Protein AF-A0A2D7IKG4-F1 (afdb_monomer)

Foldseek 3Di:
DPPDDDDDDDDFAFPPPSVQWWWKQDPNDTDIDHDADPVGTHGDDFDQDKDKDWDKDKDQDDPQAWDKDWDWDQDPVPDIDIDIDTFGWDAPMAIPVCRRITIGHIDMDMDGDHGD

Mean predicted aligned error: 5.14 Å

Sequence (116 aa):
MLLSLPLEAKLLKPSQDGEKKEILIINGKRRLYYPVQTEGIHYSVNGPTRLEFISRYPVLKKKNRSNPFSYRIIVDDQDTIIVNHKYKVQKSIKSVQHPKHKYTYSGNYFINLSSG

Secondary structure (DSSP, 8-state):
----------PPPPSS-TTS-EEEEETTEEEEE----TT-------SSEEEEEEE--EEES---SEEEEEEEEEETTTEEEEEEEEEEEETT-EESS-TTEEEEPPEEEEEEEPP-

Solvent-accessible surface area (backbone atoms only — not comparable to full-atom values): 7423 Å² total; per-residue (Å²): 134,88,79,80,74,80,92,78,88,76,89,80,69,46,72,54,73,64,81,62,59,43,43,33,35,50,94,90,39,85,43,85,45,67,72,80,49,96,93,50,78,49,71,84,77,73,32,67,43,77,48,77,47,80,41,65,54,80,35,86,63,90,64,84,48,64,49,71,52,69,53,73,47,67,48,93,90,66,55,72,44,82,49,79,44,68,33,42,58,35,81,80,36,35,32,73,88,46,68,77,38,33,29,28,45,74,44,75,48,75,50,74,45,61,74,85

pLDDT: mean 90.53, std 10.76, range [43.81, 98.12]

Nearest PDB structures (foldseek):
  5grs-assembly1_A  TM=2.721E-01  e=3.464E+00  Schizosaccharomyces pombe 972h-
  8egr-assembly1_J  TM=1.970E-01  e=1.915E+00  Staphylococcus phage Andhra
  5ec5-assembly1_B  TM=2.452E-01  e=3.656E+00  Eisenia fetida

Structure (mmCIF, N/CA/C/O backbone):
data_AF-A0A2D7IKG4-F1
#
_entry.id   AF-A0A2D7IKG4-F1
#
loop_
_atom_site.group_PDB
_atom_site.id
_atom_site.type_symbol
_atom_site.label_atom_id
_atom_site.label_alt_id
_atom_site.label_comp_id
_atom_site.label_asym_id
_atom_site.label_entity_id
_atom_site.label_seq_id
_atom_site.pdbx_PDB_ins_code
_atom_site.Cartn_x
_atom_site.Cartn_y
_atom_site.Cartn_z
_atom_site.occupancy
_atom_site.B_iso_or_equiv
_atom_site.auth_seq_id
_atom_site.auth_comp_id
_atom_site.auth_asym_id
_atom_site.auth_atom_id
_atom_site.pdbx_PDB_model_num
ATOM 1 N N . MET A 1 1 ? -40.412 -3.090 -1.159 1.00 43.81 1 MET A N 1
ATOM 2 C CA . MET A 1 1 ? -39.433 -3.323 -2.242 1.00 43.81 1 MET A CA 1
ATOM 3 C C . MET A 1 1 ? -38.067 -2.886 -1.723 1.00 43.81 1 MET A C 1
ATOM 5 O O . MET A 1 1 ? -37.829 -1.691 -1.628 1.00 43.81 1 MET A O 1
ATOM 9 N N . LEU A 1 2 ? -37.228 -3.818 -1.255 1.00 49.50 2 LEU A N 1
ATOM 10 C CA . LEU A 1 2 ? -35.855 -3.507 -0.836 1.00 49.50 2 LEU A CA 1
ATOM 11 C C . LEU A 1 2 ? -35.020 -3.300 -2.103 1.00 49.50 2 LEU A C 1
ATOM 13 O O . LEU A 1 2 ? -34.700 -4.259 -2.800 1.00 49.50 2 LEU A O 1
ATOM 17 N N . LEU A 1 3 ? -34.728 -2.044 -2.430 1.00 53.53 3 LEU A N 1
ATOM 18 C CA . LEU A 1 3 ? -33.769 -1.696 -3.472 1.00 53.53 3 LEU A CA 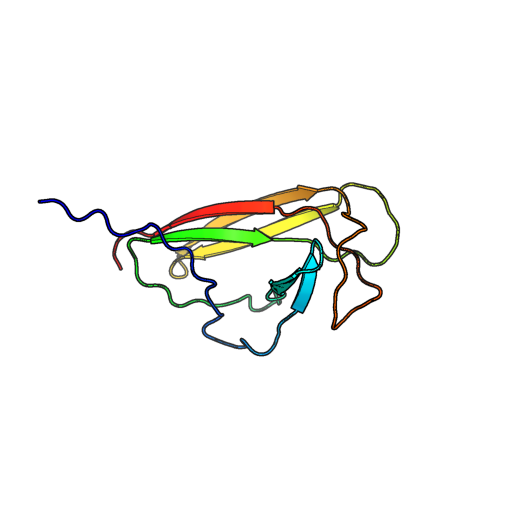1
ATOM 19 C C . LEU A 1 3 ? -32.375 -2.072 -2.960 1.00 53.53 3 LEU A C 1
ATOM 21 O O . LEU A 1 3 ? -31.828 -1.403 -2.087 1.00 53.53 3 LEU A O 1
ATOM 25 N N . SER A 1 4 ? -31.809 -3.165 -3.471 1.00 61.09 4 SER A N 1
ATOM 26 C CA . SER A 1 4 ? -30.396 -3.473 -3.263 1.00 61.09 4 SER A CA 1
ATOM 27 C C . SER A 1 4 ? -29.570 -2.443 -4.031 1.00 61.09 4 SER A C 1
ATOM 29 O O . SER A 1 4 ? -29.531 -2.477 -5.264 1.00 61.09 4 SER A O 1
ATOM 31 N N . LEU A 1 5 ? -28.936 -1.508 -3.323 1.00 64.00 5 LEU A N 1
ATOM 32 C CA . LEU A 1 5 ? -27.955 -0.620 -3.940 1.00 64.00 5 LEU A CA 1
ATOM 33 C C . LEU A 1 5 ? -26.779 -1.465 -4.462 1.00 64.00 5 LEU A C 1
ATOM 35 O O . LEU A 1 5 ? -26.361 -2.407 -3.780 1.00 64.00 5 LEU A O 1
ATOM 39 N N . PRO A 1 6 ? -26.249 -1.172 -5.662 1.00 65.12 6 PRO A N 1
ATOM 40 C CA . PRO A 1 6 ? -25.089 -1.882 -6.177 1.00 65.12 6 PRO A CA 1
ATOM 41 C C . PRO A 1 6 ? -23.896 -1.673 -5.239 1.00 65.12 6 PRO A C 1
ATOM 43 O O . PRO A 1 6 ? -23.632 -0.561 -4.783 1.00 65.12 6 PRO A O 1
ATOM 46 N N . LEU A 1 7 ? -23.171 -2.756 -4.952 1.00 69.69 7 LEU A N 1
ATOM 47 C CA . LEU A 1 7 ? -21.936 -2.692 -4.180 1.00 69.69 7 LEU A CA 1
ATOM 48 C C . LEU A 1 7 ? -20.858 -2.027 -5.043 1.00 69.69 7 LEU A C 1
ATOM 50 O O . LEU A 1 7 ? -20.309 -2.649 -5.952 1.00 69.69 7 LEU A O 1
ATOM 54 N N . GLU A 1 8 ? -20.578 -0.757 -4.773 1.00 79.00 8 GLU A N 1
ATOM 55 C CA . GLU A 1 8 ? -19.561 0.012 -5.484 1.00 79.00 8 GLU A CA 1
ATOM 56 C C . GLU A 1 8 ? -18.280 0.115 -4.650 1.00 79.00 8 GLU A C 1
ATOM 58 O O . GLU A 1 8 ? -18.309 0.370 -3.447 1.00 79.00 8 GLU A O 1
ATOM 63 N N . ALA A 1 9 ? -17.132 -0.076 -5.301 1.00 84.44 9 ALA A N 1
ATOM 64 C CA . ALA A 1 9 ? -15.825 0.152 -4.703 1.00 84.44 9 ALA A CA 1
ATOM 65 C C . ALA A 1 9 ? -15.231 1.446 -5.265 1.00 84.44 9 ALA A C 1
ATOM 67 O O . ALA A 1 9 ? -15.057 1.589 -6.477 1.00 84.44 9 ALA A O 1
ATOM 68 N N . LYS A 1 10 ? -14.864 2.371 -4.377 1.00 91.75 10 LYS A N 1
ATOM 69 C CA . LYS A 1 10 ? -14.250 3.650 -4.738 1.00 91.75 10 LYS A CA 1
ATOM 70 C C . LYS A 1 10 ? -12.835 3.735 -4.180 1.00 91.75 10 LYS A C 1
ATOM 72 O O . LYS A 1 10 ? -12.602 3.445 -3.012 1.00 91.75 10 LYS A O 1
ATOM 77 N N . LEU A 1 11 ? -11.889 4.182 -5.009 1.00 93.38 11 LEU A N 1
ATOM 78 C CA . LEU A 1 11 ? -10.550 4.526 -4.532 1.00 93.38 11 LEU A CA 1
ATOM 79 C C . LEU A 1 11 ? -10.646 5.732 -3.592 1.00 93.38 11 LEU A C 1
ATOM 81 O O . LEU A 1 11 ? -11.028 6.825 -4.019 1.00 93.38 11 LEU A O 1
ATOM 85 N N . LEU A 1 12 ? -10.246 5.536 -2.340 1.00 94.06 12 LEU A N 1
ATOM 86 C CA . LEU A 1 12 ? -10.060 6.625 -1.395 1.00 94.06 12 LEU A CA 1
ATOM 87 C C . LEU A 1 12 ? -8.731 7.324 -1.666 1.00 94.06 12 LEU A C 1
ATOM 89 O O . LEU A 1 12 ? -7.713 6.686 -1.943 1.00 94.06 12 LEU A O 1
ATOM 93 N N . LYS A 1 13 ? -8.760 8.652 -1.601 1.00 94.25 13 LYS A N 1
ATOM 94 C CA . LYS A 1 13 ? -7.560 9.481 -1.664 1.00 94.25 13 LYS A CA 1
ATOM 95 C C . LYS A 1 13 ? -7.193 9.906 -0.242 1.00 94.25 13 LYS A C 1
ATOM 97 O O . LYS A 1 13 ? -8.112 10.131 0.546 1.00 94.25 13 LYS A O 1
ATOM 102 N N . PRO A 1 14 ? -5.896 10.031 0.076 1.00 95.00 14 PRO A N 1
ATOM 103 C CA . PRO A 1 14 ? -5.458 10.599 1.339 1.00 95.00 14 PRO A CA 1
ATOM 104 C C . PRO A 1 14 ? -6.094 11.970 1.578 1.00 95.00 14 PRO A C 1
ATOM 106 O O . PRO A 1 14 ? -6.245 12.752 0.635 1.00 95.00 14 PRO A O 1
ATOM 109 N N . SER A 1 15 ? -6.452 12.257 2.828 1.00 92.94 15 SER A N 1
ATOM 110 C CA . SER A 1 15 ? -6.964 13.570 3.241 1.00 92.94 15 SER A CA 1
ATOM 111 C C . SER A 1 15 ? -5.867 14.637 3.264 1.00 92.94 15 SER A C 1
ATOM 113 O O . SER A 1 15 ? -6.163 15.825 3.177 1.00 92.94 1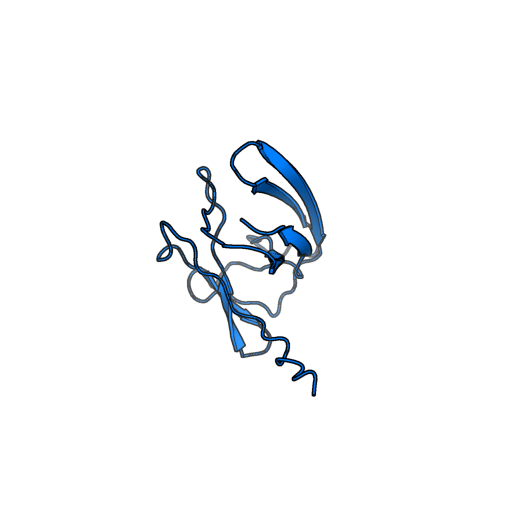5 SER A O 1
ATOM 115 N N . GLN A 1 16 ? -4.605 14.212 3.346 1.00 89.31 16 GLN A N 1
ATOM 116 C CA . GLN A 1 16 ? -3.414 15.057 3.363 1.00 89.31 16 GLN A CA 1
ATOM 117 C C . GLN A 1 16 ? -2.376 14.498 2.382 1.00 89.31 16 GLN A C 1
ATOM 119 O O . GLN A 1 16 ? -2.351 13.295 2.126 1.00 89.31 16 GLN A O 1
ATOM 124 N N . ASP A 1 17 ? -1.527 15.358 1.813 1.00 83.06 17 ASP A N 1
ATOM 125 C CA . ASP A 1 17 ? -0.395 14.960 0.959 1.00 83.06 17 ASP A CA 1
ATOM 126 C C . ASP A 1 17 ? -0.736 14.066 -0.256 1.00 83.06 17 ASP A C 1
ATOM 128 O O . ASP A 1 17 ? 0.119 13.365 -0.803 1.00 83.06 17 ASP A O 1
ATOM 132 N N . GLY A 1 18 ? -1.974 14.132 -0.759 1.00 80.81 18 GLY A N 1
ATOM 133 C CA . GLY A 1 18 ? -2.462 13.309 -1.876 1.00 80.81 18 GLY A CA 1
ATOM 134 C C . GLY A 1 18 ? -1.734 13.502 -3.220 1.00 80.81 18 GLY A C 1
ATOM 135 O O . GLY A 1 18 ? -1.961 12.733 -4.158 1.00 80.81 18 GLY A O 1
ATOM 136 N N . GLU A 1 19 ? -0.848 14.493 -3.338 1.00 83.62 19 GLU A N 1
ATOM 137 C CA . GLU A 1 19 ? 0.018 14.664 -4.510 1.00 83.62 19 GLU A CA 1
ATOM 138 C C . GLU A 1 19 ? 1.205 13.695 -4.533 1.00 83.62 19 GLU A C 1
ATOM 140 O O . GLU A 1 19 ? 1.687 13.342 -5.615 1.00 83.62 19 GLU A O 1
ATOM 145 N N . LYS A 1 20 ? 1.637 13.198 -3.364 1.00 89.88 20 LYS A N 1
ATOM 146 C CA . LYS A 1 20 ? 2.703 12.198 -3.232 1.00 89.88 20 LYS A CA 1
ATOM 147 C C . LYS A 1 20 ? 2.165 10.824 -3.635 1.00 89.88 20 LYS A C 1
ATOM 149 O O . LYS A 1 20 ? 1.818 9.981 -2.812 1.00 89.88 20 LYS A O 1
ATOM 154 N N . LYS A 1 21 ? 2.056 10.614 -4.944 1.00 94.00 21 LYS A N 1
ATOM 155 C CA . LYS A 1 21 ? 1.440 9.432 -5.552 1.00 94.00 21 LYS A CA 1
ATOM 156 C C . LYS A 1 21 ? 2.409 8.659 -6.431 1.00 94.00 21 LYS A C 1
ATOM 158 O O . LYS A 1 21 ? 3.276 9.221 -7.096 1.00 94.00 21 LYS A O 1
ATOM 163 N N . GLU A 1 22 ? 2.189 7.357 -6.492 1.00 95.88 22 GLU A N 1
ATOM 164 C CA . GLU A 1 22 ? 2.927 6.392 -7.294 1.00 95.88 22 GLU A CA 1
ATOM 165 C C . GLU A 1 22 ? 1.968 5.755 -8.304 1.00 95.88 22 GLU A C 1
ATOM 167 O O . GLU A 1 22 ? 0.911 5.243 -7.937 1.00 95.88 2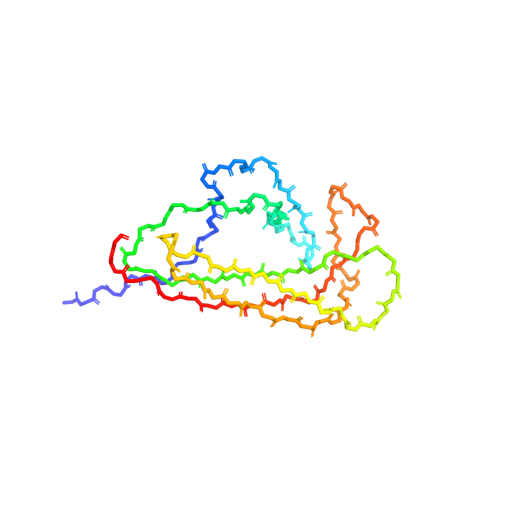2 GLU A O 1
ATOM 172 N N . ILE A 1 23 ? 2.297 5.803 -9.596 1.00 97.56 23 ILE A N 1
ATOM 173 C CA . ILE A 1 23 ? 1.435 5.247 -10.640 1.00 97.56 23 ILE A CA 1
ATOM 174 C C . ILE A 1 23 ? 2.068 3.965 -11.145 1.00 97.56 23 ILE A C 1
ATOM 176 O O . ILE A 1 23 ? 3.098 3.971 -11.822 1.00 97.56 23 ILE A O 1
ATOM 180 N N . LEU A 1 24 ? 1.398 2.854 -10.861 1.00 97.62 24 LEU A N 1
ATOM 181 C CA . LEU A 1 24 ? 1.811 1.540 -11.317 1.00 97.62 24 LEU A CA 1
ATOM 182 C C . LEU A 1 24 ? 1.049 1.148 -12.580 1.00 97.62 24 LEU A C 1
ATOM 184 O O . LEU A 1 24 ? -0.176 1.244 -12.649 1.00 97.62 24 LEU A O 1
ATOM 188 N N . ILE A 1 25 ? 1.775 0.652 -13.576 1.00 97.62 25 ILE A N 1
ATOM 189 C CA . ILE A 1 25 ? 1.216 -0.052 -14.725 1.00 97.62 25 ILE A CA 1
ATOM 190 C C . ILE A 1 25 ? 1.117 -1.531 -14.360 1.00 97.62 25 ILE A C 1
ATOM 192 O O . ILE A 1 25 ? 2.131 -2.214 -14.197 1.00 97.62 25 ILE A O 1
ATOM 196 N N . ILE A 1 26 ? -0.113 -2.020 -14.227 1.00 96.25 26 ILE A N 1
ATOM 197 C CA . ILE A 1 26 ? -0.436 -3.400 -13.857 1.00 96.25 26 ILE A CA 1
ATOM 198 C C . ILE A 1 26 ? -1.366 -3.956 -14.931 1.00 96.25 26 ILE A C 1
ATOM 200 O O . ILE A 1 26 ? -2.467 -3.441 -15.123 1.00 96.25 26 ILE A O 1
ATOM 204 N N . ASN A 1 27 ? -0.921 -4.992 -15.647 1.00 94.56 27 ASN A N 1
ATOM 205 C CA . ASN A 1 27 ? -1.657 -5.597 -16.767 1.00 94.56 27 ASN A CA 1
ATOM 206 C C . ASN A 1 27 ? -2.137 -4.547 -17.790 1.00 94.56 27 ASN A C 1
ATOM 208 O O . ASN A 1 27 ? -3.304 -4.519 -18.170 1.00 94.56 27 ASN A O 1
ATOM 212 N N . GLY A 1 28 ? -1.251 -3.615 -18.158 1.00 94.81 28 GLY A N 1
ATOM 213 C CA . GLY A 1 28 ? -1.546 -2.526 -19.098 1.00 94.81 28 GLY A CA 1
ATOM 214 C C . GLY A 1 28 ? -2.403 -1.382 -18.538 1.00 94.81 28 GLY A C 1
ATOM 215 O O . GLY A 1 28 ? -2.543 -0.360 -19.198 1.00 94.81 28 GLY A O 1
ATOM 216 N N . LYS A 1 29 ? -2.939 -1.499 -17.316 1.00 96.81 29 LYS A N 1
ATOM 217 C CA . LYS A 1 29 ? -3.793 -0.477 -16.691 1.00 96.81 29 LYS A CA 1
ATOM 218 C C . LYS A 1 29 ? -3.011 0.367 -15.689 1.00 96.81 29 LYS A C 1
ATOM 220 O O . LYS A 1 29 ? -2.199 -0.157 -14.927 1.00 96.81 29 LYS A O 1
ATOM 225 N N . ARG A 1 30 ? -3.300 1.669 -15.652 1.00 97.56 30 ARG A N 1
ATOM 226 C CA . ARG A 1 30 ? -2.771 2.604 -14.648 1.00 97.56 30 ARG A CA 1
ATOM 227 C C . ARG A 1 30 ? -3.512 2.404 -13.328 1.00 97.56 30 ARG A C 1
ATOM 229 O O . ARG A 1 30 ? -4.740 2.423 -13.298 1.00 97.56 30 ARG A O 1
ATOM 236 N N . ARG A 1 31 ? -2.772 2.208 -12.242 1.00 96.62 31 ARG A N 1
ATOM 237 C CA . ARG A 1 31 ? -3.288 2.068 -10.877 1.00 96.62 31 ARG A CA 1
ATOM 238 C C . ARG A 1 31 ? -2.552 3.048 -9.976 1.00 96.62 31 ARG A C 1
ATOM 240 O O . ARG A 1 31 ? -1.326 3.111 -10.017 1.00 96.62 31 ARG A O 1
ATOM 247 N N . LEU A 1 32 ? -3.312 3.813 -9.206 1.00 96.69 32 LEU A N 1
ATOM 248 C CA . LEU A 1 32 ? -2.781 4.817 -8.297 1.00 96.69 32 LEU A CA 1
ATOM 249 C C . LEU A 1 32 ? -2.485 4.181 -6.940 1.00 96.69 32 LEU A C 1
ATOM 251 O O . LEU A 1 32 ? -3.318 3.449 -6.414 1.00 96.69 32 LEU A O 1
ATOM 255 N N . TYR A 1 33 ? -1.304 4.459 -6.408 1.00 96.69 33 TYR A N 1
ATOM 256 C CA . TYR A 1 33 ? -0.852 4.065 -5.082 1.00 96.69 33 TYR A CA 1
ATOM 257 C C . TYR A 1 33 ? -0.305 5.293 -4.358 1.00 96.69 33 TYR A C 1
ATOM 259 O O . TYR A 1 33 ? 0.108 6.267 -4.988 1.00 96.69 33 TYR A O 1
ATOM 267 N N . TYR A 1 34 ? -0.261 5.212 -3.035 1.00 96.31 34 TYR A N 1
ATOM 268 C CA . TYR A 1 34 ? 0.302 6.242 -2.173 1.00 96.31 34 TYR A CA 1
ATOM 269 C C . TYR A 1 34 ? 1.442 5.613 -1.365 1.00 96.31 34 TYR A C 1
ATOM 271 O O . TYR A 1 34 ? 1.199 4.632 -0.656 1.00 96.31 34 TYR A O 1
ATOM 279 N N . PRO A 1 35 ? 2.696 6.076 -1.526 1.00 94.50 35 PRO A N 1
ATOM 280 C CA . PRO A 1 35 ? 3.816 5.584 -0.735 1.00 94.50 35 PRO A CA 1
ATOM 281 C C . PRO A 1 35 ? 3.611 5.906 0.746 1.00 94.50 35 PRO A C 1
ATOM 283 O O . PRO A 1 35 ? 3.326 7.047 1.098 1.00 94.50 35 PRO A O 1
ATOM 286 N N . VAL A 1 36 ? 3.779 4.906 1.612 1.00 92.69 36 VAL A N 1
ATOM 287 C CA . VAL A 1 36 ? 3.762 5.122 3.064 1.00 92.69 36 VAL A CA 1
ATOM 288 C C . VAL A 1 36 ? 5.047 5.845 3.458 1.00 92.69 36 VAL A C 1
ATOM 290 O O . VAL A 1 36 ? 6.139 5.352 3.172 1.00 92.69 36 VAL A O 1
ATOM 293 N N . GLN A 1 37 ? 4.903 7.011 4.083 1.00 88.88 37 GLN A N 1
ATOM 294 C CA . GLN A 1 37 ? 6.002 7.823 4.611 1.00 88.88 37 GLN A CA 1
ATOM 295 C C . GLN A 1 37 ? 6.120 7.652 6.132 1.00 88.88 37 GLN A C 1
ATOM 297 O O . GLN A 1 37 ? 5.327 6.935 6.743 1.00 88.88 37 GLN A O 1
ATOM 302 N N . THR A 1 38 ? 7.120 8.289 6.743 1.00 87.44 38 THR A N 1
ATOM 303 C CA . THR A 1 38 ? 7.404 8.192 8.186 1.00 87.44 38 THR A CA 1
ATOM 304 C C . THR A 1 38 ? 6.225 8.668 9.035 1.00 87.44 38 THR A C 1
ATOM 306 O O . THR A 1 38 ? 5.879 8.032 10.025 1.00 87.44 38 THR A O 1
ATOM 309 N N . GLU A 1 39 ? 5.589 9.754 8.609 1.00 89.69 39 GLU A N 1
ATOM 310 C CA . GLU A 1 39 ? 4.394 10.358 9.197 1.00 89.69 39 GLU A CA 1
ATOM 311 C C . GLU A 1 39 ? 3.107 9.559 8.926 1.00 89.69 39 GLU A C 1
ATOM 313 O O . GLU A 1 39 ? 2.092 9.783 9.573 1.00 89.69 39 GLU A O 1
ATOM 318 N N . GLY A 1 40 ? 3.154 8.579 8.019 1.00 91.56 40 GLY A N 1
ATOM 319 C CA . GLY A 1 40 ? 1.999 7.785 7.615 1.00 91.56 40 GLY A CA 1
ATOM 320 C C . GLY A 1 40 ? 1.233 8.378 6.432 1.00 91.56 40 GLY A C 1
ATOM 321 O O . GLY A 1 40 ? 1.728 9.219 5.685 1.00 91.56 40 GLY A O 1
ATOM 322 N N . ILE A 1 41 ? 0.031 7.847 6.201 1.00 94.44 41 ILE A N 1
ATOM 323 C CA . ILE A 1 41 ? -0.921 8.348 5.205 1.00 94.44 41 ILE A CA 1
ATOM 324 C C . ILE A 1 41 ? -2.265 8.462 5.910 1.00 94.44 41 ILE A C 1
ATOM 326 O O . ILE A 1 41 ? -2.771 7.465 6.425 1.00 94.44 41 ILE A O 1
ATOM 330 N N . HIS A 1 42 ? -2.846 9.656 5.901 1.00 94.69 42 HIS A N 1
ATOM 331 C 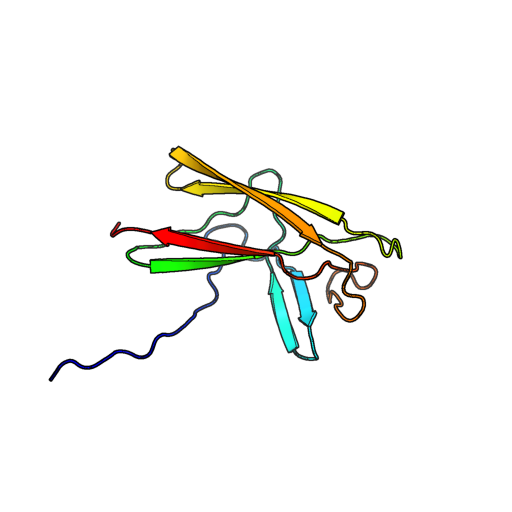CA . HIS A 1 42 ? -4.085 9.936 6.616 1.00 94.69 42 HIS A CA 1
ATOM 332 C C . HIS A 1 42 ? -5.290 9.868 5.680 1.00 94.69 42 HIS A C 1
ATOM 334 O O . HIS A 1 42 ? -5.235 10.325 4.537 1.00 94.69 42 HIS A O 1
ATOM 340 N N . TYR A 1 43 ? -6.386 9.304 6.180 1.00 94.62 43 TYR A N 1
ATOM 341 C CA . TYR A 1 43 ? -7.674 9.240 5.497 1.00 94.62 43 TYR A CA 1
ATOM 342 C C . TYR A 1 43 ? -8.762 9.695 6.467 1.00 94.62 43 TYR A C 1
ATOM 344 O O . TYR A 1 43 ? -8.697 9.388 7.651 1.00 94.62 43 TYR A O 1
ATOM 352 N N . SER A 1 44 ? -9.763 10.407 5.953 1.00 94.50 44 SER A N 1
ATOM 353 C CA . SER A 1 44 ? -11.009 10.688 6.668 1.00 94.50 44 SER A CA 1
ATOM 354 C C . SER A 1 44 ? -12.110 9.890 5.980 1.00 94.50 44 SER A C 1
ATOM 356 O O . SER A 1 44 ? -12.309 10.022 4.768 1.00 94.50 44 SER A O 1
ATOM 358 N N . VAL A 1 45 ? -12.735 8.981 6.725 1.00 93.94 45 VAL A N 1
ATOM 359 C CA . VAL A 1 45 ? -13.696 8.009 6.203 1.00 93.94 45 VAL A CA 1
ATOM 360 C C . VAL A 1 45 ? -14.835 7.892 7.198 1.00 93.94 45 VAL A C 1
ATOM 362 O O . VAL A 1 45 ? -14.595 7.485 8.325 1.00 93.94 45 VAL A O 1
ATOM 365 N N . ASN A 1 46 ? -16.054 8.186 6.753 1.00 93.19 46 ASN A N 1
ATOM 366 C CA . ASN A 1 46 ? -17.246 7.964 7.564 1.00 93.19 46 ASN A CA 1
ATOM 367 C C . ASN A 1 46 ? -17.744 6.534 7.336 1.00 93.19 46 ASN A C 1
ATOM 369 O O . ASN A 1 46 ? -17.928 6.108 6.187 1.00 93.19 46 ASN A O 1
ATOM 373 N N . GLY A 1 47 ? -17.955 5.793 8.416 1.00 92.19 47 GLY A N 1
ATOM 374 C CA . GLY A 1 47 ? -18.600 4.491 8.392 1.00 92.19 47 GLY A CA 1
ATOM 375 C C . GLY A 1 47 ? -20.136 4.578 8.421 1.00 92.19 47 GLY A C 1
ATOM 376 O O . GLY A 1 47 ? -20.710 5.659 8.562 1.00 92.19 47 GLY A O 1
ATOM 377 N N . PRO A 1 48 ? -20.839 3.438 8.299 1.00 94.12 48 PRO A N 1
ATOM 378 C CA . PRO A 1 48 ? -20.290 2.089 8.219 1.00 94.12 48 PRO A CA 1
ATOM 379 C C . PRO A 1 48 ? -19.747 1.775 6.820 1.00 94.12 48 PRO A C 1
ATOM 381 O O . PRO A 1 48 ? -20.421 1.979 5.811 1.00 94.12 48 PRO A O 1
ATOM 384 N N . THR A 1 49 ? -18.521 1.254 6.744 1.00 94.00 49 THR A N 1
ATOM 385 C CA . THR A 1 49 ? -17.895 0.913 5.458 1.00 94.00 49 THR A CA 1
ATOM 386 C C . THR A 1 49 ? -16.839 -0.177 5.598 1.00 94.00 49 THR A C 1
ATOM 388 O O . THR A 1 49 ? -16.214 -0.335 6.646 1.00 94.00 49 THR A O 1
ATOM 391 N N . ARG A 1 50 ? -16.612 -0.933 4.522 1.00 95.12 50 ARG A N 1
ATOM 392 C CA . ARG A 1 50 ? -15.534 -1.921 4.439 1.00 95.12 50 ARG A CA 1
ATOM 393 C C . ARG A 1 50 ? -14.396 -1.358 3.607 1.00 95.12 50 ARG A C 1
ATOM 395 O O . ARG A 1 50 ? -14.586 -1.007 2.444 1.00 95.12 50 ARG A O 1
ATOM 402 N N . LEU A 1 51 ? -13.202 -1.338 4.184 1.00 96.06 51 LEU A N 1
ATOM 403 C CA . LEU A 1 51 ? -11.995 -0.875 3.513 1.00 96.06 51 LEU A CA 1
ATOM 404 C C . LEU A 1 51 ? -11.129 -2.057 3.093 1.00 96.06 51 LEU A C 1
ATOM 406 O O . LEU A 1 51 ? -10.965 -3.020 3.842 1.00 96.06 51 LEU A O 1
ATOM 410 N N . GLU A 1 52 ? -10.558 -1.959 1.895 1.00 97.38 52 GLU A N 1
ATOM 411 C CA . GLU A 1 52 ? -9.540 -2.872 1.386 1.00 97.38 52 GLU A CA 1
ATOM 412 C C . GLU A 1 52 ? -8.226 -2.113 1.191 1.00 97.38 52 GLU A C 1
ATOM 414 O O . GLU A 1 52 ? -8.134 -1.169 0.405 1.00 97.38 52 GLU A O 1
ATOM 419 N N . PHE A 1 53 ? -7.183 -2.565 1.875 1.00 97.25 53 PHE A N 1
ATOM 420 C CA . PHE A 1 53 ? -5.824 -2.079 1.705 1.00 97.25 53 PHE A CA 1
ATOM 421 C C . PHE A 1 53 ? -5.108 -2.975 0.705 1.00 97.25 53 PHE A C 1
ATOM 423 O O . PHE A 1 53 ? -4.831 -4.136 0.995 1.00 97.25 53 PHE A O 1
ATOM 430 N N . ILE A 1 54 ? -4.784 -2.433 -0.468 1.00 97.50 54 ILE A N 1
ATOM 431 C CA . ILE A 1 54 ? -4.016 -3.134 -1.501 1.00 97.50 54 ILE A CA 1
ATOM 432 C C . ILE A 1 54 ? -2.587 -2.596 -1.470 1.00 97.50 54 ILE A C 1
ATOM 434 O O . ILE A 1 54 ? -2.292 -1.523 -1.991 1.00 97.50 54 ILE A O 1
ATOM 438 N N . SER A 1 55 ? -1.686 -3.354 -0.858 1.00 97.38 55 SER A N 1
ATOM 439 C CA . SER A 1 55 ? -0.314 -2.935 -0.563 1.00 97.38 55 SER A CA 1
ATOM 440 C C . SER A 1 55 ? 0.714 -3.700 -1.399 1.00 97.38 55 SER A C 1
ATOM 442 O O . SER A 1 55 ? 0.513 -4.861 -1.764 1.00 97.38 55 SER A O 1
ATOM 444 N N . ARG A 1 56 ? 1.831 -3.052 -1.743 1.00 96.56 56 ARG A N 1
ATOM 445 C CA . ARG A 1 56 ? 2.954 -3.661 -2.478 1.00 96.56 56 ARG A CA 1
ATOM 446 C C . ARG A 1 56 ? 4.267 -3.069 -1.997 1.00 96.56 56 ARG A C 1
ATOM 448 O O . ARG A 1 56 ? 4.349 -1.868 -1.767 1.00 96.56 56 ARG A O 1
ATOM 455 N N . TYR A 1 57 ? 5.306 -3.893 -1.934 1.00 95.12 57 TYR A N 1
ATOM 456 C CA . TYR A 1 57 ? 6.634 -3.441 -1.536 1.00 95.12 57 TYR A CA 1
ATOM 457 C C . TYR A 1 57 ? 7.504 -3.108 -2.762 1.00 95.12 57 TYR A C 1
ATOM 459 O O . TYR A 1 57 ? 7.619 -3.960 -3.657 1.00 95.12 57 TYR A O 1
ATOM 467 N N . PRO A 1 58 ? 8.104 -1.902 -2.839 1.00 94.00 58 PRO A N 1
ATOM 468 C CA . PRO A 1 58 ? 9.047 -1.548 -3.893 1.00 94.00 58 PRO A CA 1
ATOM 469 C C . PRO A 1 58 ? 10.395 -2.249 -3.679 1.00 94.00 58 PRO A C 1
ATOM 471 O O . PRO A 1 58 ? 10.929 -2.303 -2.577 1.00 94.00 58 PRO A O 1
ATOM 474 N N . VAL A 1 59 ? 10.980 -2.773 -4.754 1.00 91.56 59 VAL A N 1
ATOM 475 C CA . VAL A 1 59 ? 12.243 -3.515 -4.740 1.00 91.56 59 VAL A CA 1
ATOM 476 C C . VAL A 1 59 ? 13.201 -2.932 -5.772 1.00 91.56 59 VAL A C 1
ATOM 478 O O . VAL A 1 59 ? 12.937 -2.931 -6.980 1.00 91.56 59 VAL A O 1
ATOM 481 N N . LEU A 1 60 ? 14.359 -2.491 -5.285 1.00 83.06 60 LEU A N 1
ATOM 482 C CA . LEU A 1 60 ? 15.512 -2.098 -6.083 1.00 83.06 60 LEU A CA 1
ATOM 483 C C . LEU A 1 60 ? 16.310 -3.369 -6.445 1.00 83.06 60 LEU A C 1
ATOM 485 O O . LEU A 1 60 ? 17.067 -3.882 -5.628 1.00 83.06 60 LEU A O 1
ATOM 489 N N . LYS A 1 61 ? 16.172 -3.865 -7.687 1.00 69.38 61 LYS A N 1
ATOM 490 C CA . LYS A 1 61 ? 16.914 -4.999 -8.312 1.00 69.38 61 LYS A CA 1
ATOM 491 C C . LYS A 1 61 ? 16.347 -6.427 -8.140 1.00 69.38 61 LYS A C 1
ATOM 493 O O . LYS A 1 61 ? 15.561 -6.748 -7.259 1.00 69.38 61 LYS A O 1
ATOM 498 N N . LYS A 1 62 ? 16.783 -7.299 -9.069 1.00 58.97 62 LYS A N 1
ATOM 499 C CA . LYS A 1 62 ? 16.274 -8.635 -9.467 1.00 58.97 62 LYS A CA 1
ATOM 500 C C . LYS A 1 62 ? 16.359 -9.759 -8.411 1.00 58.97 62 LYS A C 1
ATOM 502 O O . LYS A 1 62 ? 16.536 -10.922 -8.778 1.00 58.97 62 LYS A O 1
ATOM 507 N N . LYS A 1 63 ? 16.247 -9.482 -7.111 1.00 61.97 63 LYS A N 1
ATOM 508 C CA . LYS A 1 63 ? 16.142 -10.574 -6.132 1.00 61.97 63 LYS A CA 1
ATOM 509 C C . LYS A 1 63 ? 14.749 -11.201 -6.275 1.00 61.97 63 LYS A C 1
ATOM 511 O O . LYS A 1 63 ? 13.771 -10.667 -5.771 1.00 61.97 63 LYS A O 1
ATOM 516 N N . ASN A 1 64 ? 14.653 -12.345 -6.966 1.00 68.00 64 ASN A N 1
ATOM 517 C CA . ASN A 1 64 ? 13.414 -13.135 -7.141 1.00 68.00 64 ASN A CA 1
ATOM 518 C C . ASN A 1 64 ? 12.938 -13.805 -5.831 1.00 68.00 64 ASN A C 1
ATOM 520 O O . ASN A 1 64 ? 12.293 -14.852 -5.855 1.00 68.00 64 ASN A O 1
ATOM 524 N N . ARG A 1 65 ? 13.296 -13.237 -4.679 1.00 83.12 65 ARG A N 1
ATOM 525 C CA . ARG A 1 65 ? 12.950 -13.753 -3.360 1.00 83.12 65 ARG A CA 1
ATOM 526 C C . ARG A 1 65 ? 11.662 -13.090 -2.887 1.00 83.12 65 ARG A C 1
ATOM 528 O O . ARG A 1 65 ? 11.283 -12.025 -3.380 1.00 83.12 65 ARG A O 1
ATOM 535 N N . SER A 1 66 ? 10.982 -13.739 -1.951 1.00 90.62 66 SER A N 1
ATOM 536 C CA . SER A 1 66 ? 9.878 -13.098 -1.246 1.00 90.62 66 SER A CA 1
ATOM 537 C C . SER A 1 66 ? 10.431 -12.013 -0.331 1.00 90.62 66 SER A C 1
ATOM 539 O O . SER A 1 66 ? 11.375 -12.271 0.416 1.00 90.62 66 SER A O 1
ATOM 541 N N . ASN A 1 67 ? 9.841 -10.826 -0.391 1.00 93.12 67 ASN A N 1
ATOM 542 C CA . ASN A 1 67 ? 10.221 -9.694 0.441 1.00 93.12 67 ASN A CA 1
ATOM 543 C C . ASN A 1 67 ? 9.156 -9.546 1.528 1.00 93.12 67 ASN A C 1
ATOM 545 O O . ASN A 1 67 ? 7.977 -9.410 1.179 1.00 93.12 67 ASN A O 1
ATOM 549 N N . PRO A 1 68 ? 9.530 -9.658 2.814 1.00 95.12 68 PRO A N 1
ATOM 550 C CA . PRO A 1 68 ? 8.628 -9.315 3.892 1.00 95.12 68 PRO A CA 1
ATOM 551 C C . PRO A 1 68 ? 8.446 -7.799 3.938 1.00 95.12 68 PRO A C 1
ATOM 553 O O . PRO A 1 68 ? 9.381 -7.046 3.667 1.00 95.12 68 PRO A O 1
ATOM 556 N N . PHE A 1 69 ? 7.245 -7.367 4.281 1.00 95.56 69 PHE A N 1
ATOM 557 C CA . PHE A 1 69 ? 6.946 -5.982 4.603 1.00 95.56 69 PHE A CA 1
ATOM 558 C C . PHE A 1 69 ? 5.747 -5.941 5.542 1.00 95.56 69 PHE A C 1
ATOM 560 O O . PHE A 1 69 ? 4.909 -6.847 5.541 1.00 95.56 69 PHE A O 1
ATOM 567 N N . SER A 1 70 ? 5.674 -4.891 6.343 1.00 96.81 70 SER A N 1
ATOM 568 C CA . SER A 1 70 ? 4.586 -4.675 7.280 1.00 96.81 70 SER A CA 1
ATOM 569 C C . SER A 1 70 ? 4.237 -3.199 7.355 1.00 96.81 70 SER A C 1
ATOM 571 O O . SER A 1 70 ? 5.021 -2.334 6.960 1.00 96.81 70 SER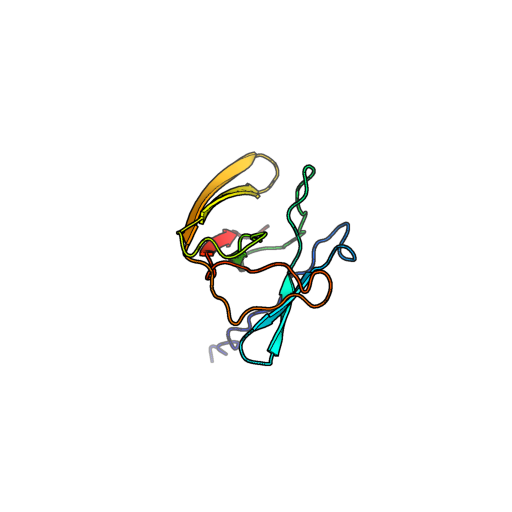 A O 1
ATOM 573 N N . TYR A 1 71 ? 3.030 -2.926 7.822 1.00 96.50 71 TYR A N 1
ATOM 574 C CA . TYR A 1 71 ? 2.552 -1.584 8.114 1.00 96.50 71 TYR A CA 1
ATOM 575 C C . TYR A 1 71 ? 1.535 -1.647 9.250 1.00 96.50 71 TYR A C 1
ATOM 577 O O . TYR A 1 71 ? 1.035 -2.720 9.602 1.00 96.50 71 TYR A O 1
ATOM 585 N N . ARG A 1 72 ? 1.259 -0.484 9.835 1.00 97.12 72 ARG A N 1
ATOM 586 C CA . ARG A 1 72 ? 0.235 -0.318 10.862 1.00 97.12 72 ARG A CA 1
ATOM 587 C C . ARG A 1 72 ? -0.954 0.416 10.269 1.00 97.12 72 ARG A C 1
ATOM 589 O O . ARG A 1 72 ? -0.766 1.359 9.505 1.00 97.12 72 ARG A O 1
ATOM 596 N N . ILE A 1 73 ? -2.148 -0.026 10.628 1.00 97.06 73 ILE A N 1
ATOM 597 C CA . ILE A 1 73 ? -3.378 0.739 10.449 1.00 97.06 73 ILE A CA 1
ATOM 598 C C . ILE A 1 73 ? -3.744 1.241 11.837 1.00 97.06 73 ILE A C 1
ATOM 600 O O . ILE A 1 73 ? -3.819 0.434 12.761 1.00 97.06 73 ILE A O 1
ATOM 604 N N . ILE A 1 74 ? -3.903 2.551 11.972 1.00 96.06 74 ILE A N 1
ATOM 605 C CA . ILE A 1 74 ? -4.284 3.206 13.219 1.00 96.06 74 ILE A CA 1
ATOM 606 C C . ILE A 1 74 ? -5.663 3.808 12.968 1.00 96.06 74 ILE A C 1
ATOM 608 O O . ILE A 1 74 ? -5.808 4.628 12.061 1.00 96.06 74 ILE A O 1
ATOM 612 N N . VAL A 1 75 ? -6.666 3.343 13.707 1.00 95.19 75 VAL A N 1
ATOM 613 C CA . VAL A 1 75 ? -8.042 3.848 13.639 1.00 95.19 75 VAL A CA 1
ATOM 614 C C . VAL A 1 75 ? -8.259 4.761 14.841 1.00 95.19 75 VAL A C 1
ATOM 616 O O . VAL A 1 75 ? -7.987 4.357 15.972 1.00 95.19 75 VAL A O 1
ATOM 619 N N . ASP A 1 76 ? -8.674 6.000 14.572 1.00 91.19 76 ASP A N 1
ATOM 620 C CA . ASP A 1 76 ? -8.967 7.043 15.567 1.00 91.19 76 ASP A CA 1
ATOM 621 C C . ASP A 1 76 ? -7.880 7.223 16.642 1.00 91.19 76 ASP A C 1
ATOM 623 O O . ASP A 1 76 ? -8.171 7.422 17.820 1.00 91.19 76 ASP A O 1
ATOM 627 N N . ASP A 1 77 ? -6.610 7.115 16.230 1.00 90.00 77 ASP A N 1
ATOM 628 C CA . ASP A 1 77 ? -5.415 7.209 17.086 1.00 90.00 77 ASP A CA 1
ATOM 629 C C . ASP A 1 77 ? -5.385 6.229 18.279 1.00 90.00 77 ASP A C 1
ATOM 631 O O . ASP A 1 77 ? -4.614 6.404 19.223 1.00 90.00 77 ASP A O 1
ATOM 635 N N . GLN A 1 78 ? -6.189 5.162 18.222 1.00 89.81 78 GLN A N 1
ATOM 636 C CA . GLN A 1 78 ? -6.344 4.181 19.296 1.00 89.81 78 GLN A CA 1
ATOM 637 C C . GLN A 1 78 ? -6.063 2.766 18.792 1.00 89.81 78 GLN A C 1
ATOM 639 O O . GLN A 1 78 ? -5.033 2.164 19.119 1.00 89.81 78 GLN A O 1
ATOM 644 N N . ASP A 1 79 ? -6.951 2.236 17.953 1.00 91.38 79 ASP A N 1
ATOM 645 C CA . ASP A 1 79 ? -6.898 0.840 17.541 1.00 91.38 79 ASP A CA 1
ATOM 646 C C . ASP A 1 79 ? -5.802 0.633 16.502 1.00 91.38 79 ASP A C 1
ATOM 648 O O . ASP A 1 79 ? -5.873 1.105 15.365 1.00 91.38 79 ASP A O 1
ATOM 652 N N . THR A 1 80 ? -4.765 -0.105 16.900 1.00 96.62 80 THR A N 1
ATOM 653 C CA . THR A 1 80 ? -3.615 -0.388 16.043 1.00 96.62 80 THR A CA 1
ATOM 654 C C . THR A 1 80 ? -3.634 -1.828 15.558 1.00 96.62 80 THR A C 1
ATOM 656 O O . THR A 1 80 ? -3.492 -2.777 16.327 1.00 96.62 80 THR A O 1
ATOM 659 N N . ILE A 1 81 ? -3.704 -1.991 14.242 1.00 97.56 81 ILE A N 1
ATOM 660 C CA . ILE A 1 81 ? -3.630 -3.282 13.562 1.00 97.56 81 ILE A CA 1
ATOM 661 C C . ILE A 1 81 ? -2.266 -3.394 12.886 1.00 97.56 81 ILE A C 1
ATOM 663 O O . ILE A 1 81 ? -1.882 -2.530 12.096 1.00 97.56 81 ILE A O 1
ATOM 667 N N . ILE A 1 82 ? -1.541 -4.482 13.151 1.00 97.75 82 ILE A N 1
ATOM 668 C CA . ILE A 1 82 ? -0.267 -4.777 12.484 1.00 97.75 82 ILE A CA 1
ATOM 669 C C . ILE A 1 82 ? -0.522 -5.732 11.321 1.00 97.75 82 ILE A C 1
ATOM 671 O O . ILE A 1 82 ? -0.858 -6.900 11.518 1.00 97.75 82 ILE A O 1
ATOM 675 N N . VAL A 1 83 ? -0.300 -5.253 10.100 1.00 98.06 83 VAL A N 1
ATOM 676 C CA . VAL A 1 83 ? -0.435 -6.063 8.889 1.00 98.06 83 VAL A CA 1
ATOM 677 C C . VAL A 1 83 ? 0.938 -6.545 8.452 1.00 98.06 83 VAL A C 1
ATOM 679 O O . VAL A 1 83 ? 1.846 -5.747 8.226 1.00 98.06 83 VAL A O 1
ATOM 682 N N . ASN A 1 84 ? 1.085 -7.861 8.304 1.00 98.06 84 ASN A N 1
ATOM 683 C CA . ASN A 1 84 ? 2.327 -8.502 7.887 1.00 98.06 84 ASN A CA 1
ATOM 684 C C . ASN A 1 84 ? 2.128 -9.241 6.565 1.00 98.06 84 ASN A C 1
ATOM 686 O O . ASN A 1 84 ? 1.203 -10.037 6.401 1.00 98.06 84 ASN A O 1
ATOM 690 N N . HIS A 1 85 ? 3.040 -9.018 5.626 1.00 97.88 85 HIS A N 1
ATOM 691 C CA . HIS A 1 85 ? 3.015 -9.630 4.309 1.00 97.88 85 HIS A CA 1
ATOM 692 C C . HIS A 1 85 ? 4.399 -10.147 3.921 1.00 97.88 85 HIS A C 1
ATOM 694 O O . HIS A 1 85 ? 5.428 -9.620 4.338 1.00 97.88 85 HIS A O 1
ATOM 700 N N . LYS A 1 86 ? 4.438 -11.183 3.079 1.00 96.50 86 LYS A N 1
ATOM 701 C CA . LYS A 1 86 ? 5.677 -11.699 2.484 1.00 96.50 86 LYS A CA 1
ATOM 702 C C . LYS A 1 86 ? 5.396 -12.228 1.087 1.00 96.50 86 LYS A C 1
ATOM 704 O O . LYS A 1 86 ? 4.897 -13.337 0.923 1.00 96.50 86 LYS A O 1
ATOM 709 N N . TYR A 1 87 ? 5.770 -11.455 0.069 1.00 96.00 87 TYR A N 1
ATOM 710 C CA . TYR A 1 87 ? 5.418 -11.764 -1.319 1.00 96.00 87 TYR A CA 1
ATOM 711 C C . TYR A 1 87 ? 6.607 -11.693 -2.273 1.00 96.00 87 TYR A C 1
ATOM 713 O O . TYR A 1 87 ? 7.543 -10.911 -2.097 1.00 96.00 87 TYR A O 1
ATOM 721 N N . LYS A 1 88 ? 6.563 -12.525 -3.320 1.00 94.25 88 LYS A N 1
ATOM 722 C CA . LYS A 1 88 ? 7.523 -12.497 -4.434 1.00 94.25 88 LYS A CA 1
ATOM 723 C C . LYS A 1 88 ? 7.350 -11.229 -5.273 1.00 94.25 88 LYS A C 1
ATOM 725 O O . LYS A 1 88 ? 6.271 -10.641 -5.320 1.00 94.25 88 LYS A O 1
ATOM 730 N N . VAL A 1 89 ? 8.411 -10.848 -5.981 1.00 93.38 89 VAL A N 1
ATOM 731 C CA . VAL A 1 89 ? 8.394 -9.754 -6.963 1.00 93.38 89 VAL A CA 1
ATOM 732 C C . VAL A 1 89 ? 7.590 -10.149 -8.205 1.00 93.38 89 VAL A C 1
ATOM 734 O O . VAL A 1 89 ? 7.878 -11.165 -8.839 1.00 93.38 89 VAL A O 1
ATOM 737 N N . GLN A 1 90 ? 6.634 -9.309 -8.600 1.00 92.94 90 GLN A N 1
ATOM 738 C CA . GLN A 1 90 ? 5.869 -9.428 -9.837 1.00 92.94 90 GLN A CA 1
ATOM 739 C C . GLN A 1 90 ? 6.508 -8.542 -10.920 1.00 92.94 90 GLN A C 1
ATOM 741 O O . GLN A 1 90 ? 6.276 -7.337 -11.004 1.00 92.94 90 GLN A O 1
ATOM 746 N N . LYS A 1 91 ? 7.353 -9.144 -11.768 1.00 89.38 91 LYS A N 1
ATOM 747 C CA . LYS A 1 91 ? 8.232 -8.422 -12.717 1.00 89.38 91 LYS A CA 1
ATOM 748 C C . LYS A 1 91 ? 7.500 -7.555 -13.750 1.00 89.38 91 LYS A C 1
ATOM 750 O O . LYS A 1 91 ? 8.115 -6.616 -14.268 1.00 89.38 91 LYS A O 1
ATOM 755 N N . SER A 1 92 ? 6.248 -7.900 -14.063 1.00 92.50 92 SER A N 1
ATOM 756 C CA . SER A 1 92 ? 5.404 -7.211 -15.045 1.00 92.50 92 SER A CA 1
ATOM 757 C C . SER A 1 92 ? 4.921 -5.841 -14.573 1.00 92.50 92 SER A C 1
ATOM 759 O O . SER A 1 92 ? 4.577 -5.011 -15.410 1.00 92.50 92 SER A O 1
ATOM 761 N N . ILE A 1 93 ? 4.940 -5.579 -13.264 1.00 94.38 93 ILE A N 1
ATOM 762 C CA . ILE A 1 93 ? 4.565 -4.280 -12.712 1.00 94.38 93 ILE A CA 1
ATOM 763 C C . ILE A 1 93 ? 5.696 -3.284 -12.941 1.00 94.38 93 ILE A C 1
ATOM 765 O O . ILE A 1 93 ? 6.873 -3.574 -12.694 1.00 94.38 93 ILE A O 1
ATOM 769 N N . LYS A 1 94 ? 5.320 -2.102 -13.422 1.00 94.25 94 LYS A N 1
ATOM 770 C CA . LYS A 1 94 ? 6.225 -0.980 -13.668 1.00 94.25 94 LYS A CA 1
ATOM 771 C C . LYS A 1 94 ? 5.676 0.257 -12.984 1.00 94.25 94 LYS A C 1
ATOM 773 O O . LYS A 1 94 ? 4.469 0.459 -12.984 1.00 94.25 94 LYS A O 1
ATOM 778 N N . SER A 1 95 ? 6.562 1.073 -12.443 1.00 95.94 95 SER A N 1
ATOM 779 C CA . SER A 1 95 ? 6.228 2.411 -11.974 1.00 95.94 95 SER A CA 1
ATOM 780 C C . SER A 1 95 ? 6.486 3.424 -13.091 1.00 95.94 95 SER A C 1
ATOM 782 O O . SER A 1 95 ? 7.432 3.259 -13.867 1.00 95.94 95 SER A O 1
ATOM 784 N N . VAL A 1 96 ? 5.625 4.439 -13.193 1.00 96.44 96 VAL A N 1
ATOM 785 C CA . VAL A 1 96 ? 5.813 5.571 -14.112 1.00 96.44 96 VAL A CA 1
ATOM 786 C C . VAL A 1 96 ? 6.888 6.516 -13.567 1.00 96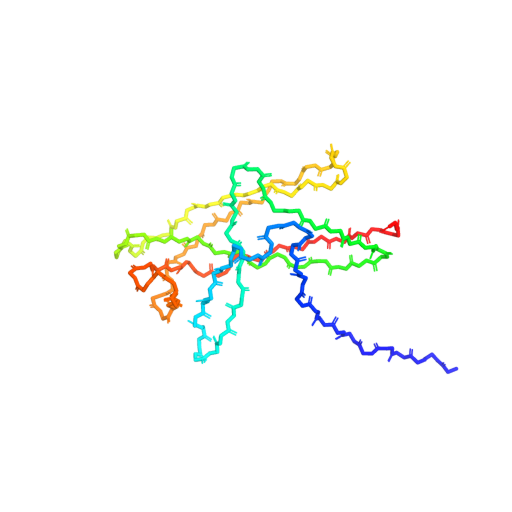.44 96 VAL A C 1
ATOM 788 O O . VAL A 1 96 ? 7.771 6.920 -14.315 1.00 96.44 96 VAL A O 1
ATOM 791 N N . GLN A 1 97 ? 6.839 6.826 -12.271 1.00 95.94 97 GLN A N 1
ATOM 792 C CA . GLN A 1 97 ? 7.748 7.751 -11.589 1.00 95.94 97 GLN A CA 1
ATOM 793 C C . GLN A 1 97 ? 9.144 7.146 -11.368 1.00 95.94 97 GLN A C 1
ATOM 795 O O . GLN A 1 97 ? 10.158 7.825 -11.499 1.00 95.94 97 GLN A O 1
ATOM 800 N N . HIS A 1 98 ? 9.207 5.845 -11.089 1.00 94.31 98 HIS A N 1
ATOM 801 C CA . HIS A 1 98 ? 10.410 5.088 -10.753 1.00 94.31 98 HIS A CA 1
ATOM 802 C C . HIS A 1 98 ? 10.553 3.833 -11.641 1.00 94.31 98 HIS A C 1
ATOM 804 O O . HIS A 1 98 ? 10.424 2.701 -11.163 1.00 94.31 98 HIS A O 1
ATOM 810 N N . PRO A 1 99 ? 10.897 3.968 -12.938 1.00 91.75 99 PRO A N 1
ATOM 811 C CA . PRO A 1 99 ? 10.925 2.844 -13.888 1.00 91.75 99 PRO A CA 1
ATOM 812 C C . PRO A 1 99 ? 11.879 1.695 -13.520 1.00 91.75 99 PRO A C 1
ATOM 814 O O . PRO A 1 9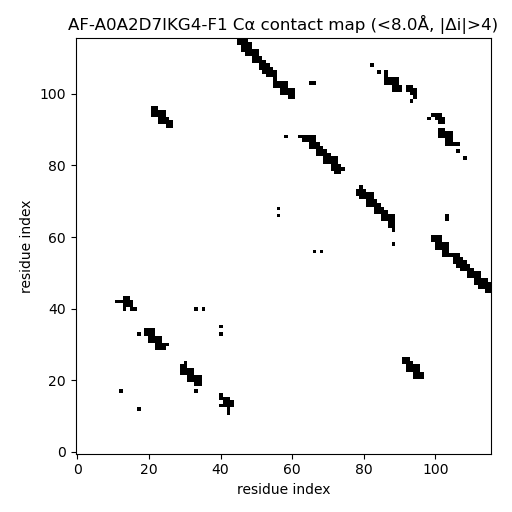9 ? 11.723 0.566 -13.993 1.00 91.75 99 PRO A O 1
ATOM 817 N N . LYS A 1 100 ? 12.884 1.974 -12.678 1.00 90.94 100 LYS A N 1
ATOM 818 C CA . LYS A 1 100 ? 13.850 0.982 -12.180 1.00 90.94 100 LYS A CA 1
ATOM 819 C C . LYS A 1 100 ? 13.300 0.142 -11.019 1.00 90.94 100 LYS A C 1
ATOM 821 O O . LYS A 1 100 ? 13.869 -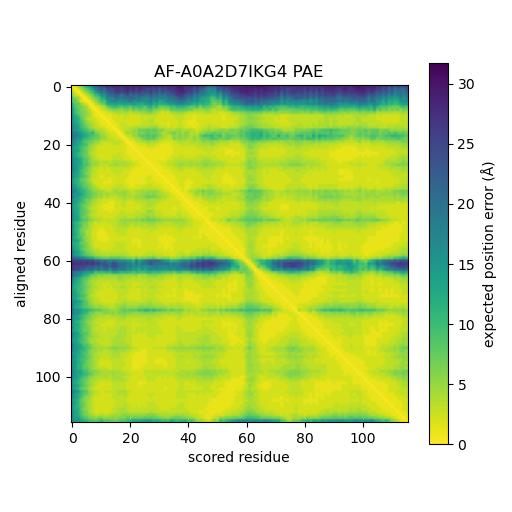0.913 -10.728 1.00 90.94 100 LYS A O 1
ATOM 826 N N . HIS A 1 101 ? 12.223 0.578 -10.365 1.00 91.75 101 HIS A N 1
ATOM 827 C CA . HIS A 1 101 ? 11.597 -0.160 -9.273 1.00 91.75 101 HIS A CA 1
ATOM 828 C C . HIS A 1 101 ? 10.809 -1.357 -9.808 1.00 91.75 101 HIS A C 1
ATOM 830 O O . HIS A 1 101 ? 10.173 -1.315 -10.865 1.00 91.75 101 HIS A O 1
ATOM 836 N N . LYS A 1 102 ? 10.848 -2.448 -9.046 1.00 92.06 102 LYS A N 1
ATOM 837 C CA . LYS A 1 102 ? 9.917 -3.571 -9.166 1.00 92.06 102 LYS A CA 1
ATOM 838 C C . LYS A 1 102 ? 9.024 -3.617 -7.941 1.00 92.06 102 LYS A C 1
ATOM 840 O O . LYS A 1 102 ? 9.350 -3.014 -6.931 1.00 92.06 102 LYS A O 1
ATOM 845 N N . TYR A 1 103 ? 7.913 -4.335 -8.032 1.00 94.81 103 TYR A N 1
ATOM 846 C CA . TYR A 1 103 ? 6.940 -4.414 -6.947 1.00 94.81 103 TYR A CA 1
ATOM 847 C C . TYR A 1 103 ? 6.576 -5.864 -6.675 1.00 94.81 103 TYR A C 1
ATOM 849 O O . TYR A 1 103 ? 6.634 -6.710 -7.572 1.00 94.81 103 TYR A O 1
ATOM 857 N N . THR A 1 104 ? 6.216 -6.168 -5.435 1.00 95.56 104 THR A N 1
ATOM 858 C CA . THR A 1 104 ? 5.681 -7.482 -5.073 1.00 95.56 104 THR A CA 1
ATOM 859 C C . THR A 1 104 ? 4.29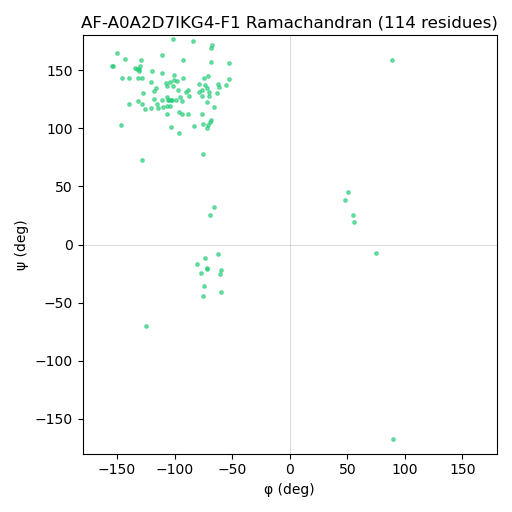9 -7.731 -5.679 1.00 95.56 104 THR A C 1
ATOM 861 O O . THR A 1 104 ? 3.639 -6.808 -6.170 1.00 95.56 104 THR A O 1
ATOM 864 N N . TYR A 1 105 ? 3.831 -8.980 -5.601 1.00 95.75 105 TYR A N 1
ATOM 865 C CA . TYR A 1 105 ? 2.389 -9.254 -5.594 1.00 95.75 105 TYR A CA 1
ATOM 866 C C . TYR A 1 105 ? 1.688 -8.425 -4.502 1.00 95.75 105 TYR A C 1
ATOM 868 O O . TYR A 1 105 ? 2.340 -7.969 -3.555 1.00 95.75 105 TYR A O 1
ATOM 876 N N . SER A 1 106 ? 0.387 -8.181 -4.673 1.00 96.69 106 SER A N 1
ATOM 877 C CA . SER A 1 106 ? -0.384 -7.399 -3.708 1.00 96.69 106 SER A CA 1
ATOM 878 C C . SER A 1 106 ? -0.605 -8.192 -2.430 1.00 96.69 106 SER A C 1
ATOM 880 O O . SER A 1 106 ? -0.959 -9.367 -2.484 1.00 96.69 106 SER A O 1
ATOM 882 N N . GLY A 1 107 ? -0.394 -7.525 -1.301 1.00 97.56 107 GLY A N 1
ATOM 883 C CA . GLY A 1 107 ? -0.966 -7.920 -0.027 1.00 97.56 107 GLY A CA 1
ATOM 884 C C . GLY A 1 107 ? -2.273 -7.171 0.169 1.00 97.56 107 GLY A C 1
ATOM 885 O O . GLY A 1 107 ? -2.283 -5.940 0.099 1.00 97.56 107 GLY A O 1
ATOM 886 N N . ASN A 1 108 ? -3.352 -7.917 0.369 1.00 98.06 108 ASN A N 1
ATOM 887 C CA . ASN A 1 108 ? -4.682 -7.369 0.582 1.00 98.06 108 ASN A CA 1
ATOM 888 C C . ASN A 1 108 ? -5.043 -7.549 2.059 1.00 98.06 108 ASN A C 1
ATOM 890 O O . ASN A 1 108 ? -4.804 -8.619 2.625 1.00 98.06 108 ASN A O 1
ATOM 894 N N . TYR A 1 109 ? -5.610 -6.519 2.676 1.00 98.12 109 TYR A N 1
ATOM 895 C CA . TYR A 1 109 ? -6.111 -6.580 4.046 1.00 98.12 109 TYR A CA 1
ATOM 896 C C . TYR A 1 109 ? -7.437 -5.834 4.148 1.00 98.12 109 TYR A C 1
ATOM 898 O O . TYR A 1 109 ? -7.617 -4.816 3.483 1.00 98.12 109 TYR A O 1
ATOM 906 N N . PHE A 1 110 ? -8.363 -6.338 4.961 1.00 97.44 110 PHE A N 1
ATOM 907 C CA . PHE A 1 110 ? -9.697 -5.763 5.099 1.00 97.44 110 PHE A CA 1
ATOM 908 C C . PHE A 1 110 ? -9.957 -5.340 6.536 1.00 97.44 110 PHE A C 1
ATOM 910 O O . PHE A 1 110 ? -9.635 -6.083 7.460 1.00 97.44 110 PHE A O 1
ATOM 917 N N . ILE A 1 111 ? -10.609 -4.193 6.700 1.00 96.56 111 ILE A N 1
ATOM 918 C CA . ILE A 1 111 ? -11.229 -3.789 7.966 1.00 96.56 111 ILE A CA 1
ATOM 919 C C . ILE A 1 111 ? -12.665 -3.351 7.705 1.00 96.56 111 ILE A C 1
ATOM 921 O O . ILE A 1 111 ? -12.992 -2.898 6.605 1.00 96.56 111 ILE A O 1
ATOM 925 N N . ASN A 1 112 ? -13.509 -3.480 8.722 1.00 95.50 112 ASN A N 1
ATOM 926 C CA . ASN A 1 112 ? -14.850 -2.916 8.722 1.00 95.50 112 ASN A CA 1
ATOM 927 C C . ASN A 1 112 ? -14.866 -1.781 9.740 1.00 95.50 112 ASN A C 1
ATOM 929 O O . ASN A 1 112 ? -14.529 -2.006 10.899 1.00 95.50 112 ASN A O 1
ATOM 933 N N . LEU A 1 113 ? -15.243 -0.589 9.295 1.00 94.44 113 LEU A N 1
ATOM 934 C CA . LEU A 1 113 ? -15.516 0.537 10.172 1.00 94.44 113 LEU A CA 1
ATOM 935 C C . LEU A 1 113 ? -16.998 0.506 10.536 1.00 94.44 113 LEU A C 1
ATOM 937 O O . LEU A 1 113 ? -17.855 0.353 9.657 1.00 94.44 113 LEU A O 1
ATOM 941 N N . SER A 1 114 ? -17.291 0.623 11.828 1.00 92.69 114 SER A N 1
ATOM 942 C CA . SER A 1 114 ? -18.640 0.880 12.330 1.00 92.69 114 SER A CA 1
ATOM 943 C C . SER A 1 114 ? -19.100 2.285 11.945 1.00 92.69 114 SER A C 1
ATOM 945 O O . SER A 1 114 ? -18.326 3.073 11.415 1.00 92.69 114 SER A O 1
ATOM 947 N N . SER A 1 115 ? -20.368 2.601 12.194 1.00 92.25 115 SER A N 1
ATOM 948 C CA . SER A 1 115 ? -20.877 3.964 12.034 1.00 92.25 115 SER A CA 1
ATOM 949 C C . SER A 1 115 ? -20.052 4.967 12.846 1.00 92.25 115 SER A C 1
ATOM 951 O O . SER A 1 115 ? -19.739 4.689 14.005 1.00 92.25 115 SER A O 1
ATOM 953 N N . GLY A 1 116 ? -19.749 6.114 12.239 1.00 82.00 116 GLY A N 1
ATOM 954 C CA . GLY A 1 116 ? -18.860 7.143 12.786 1.00 82.00 116 GLY A CA 1
ATOM 955 C C . GLY A 1 116 ? -18.176 7.893 11.664 1.00 82.00 116 GLY A C 1
ATOM 956 O O . GLY A 1 116 ? -17.640 7.197 10.774 1.00 82.00 116 GLY A O 1
#

Radius of gyration: 16.0 Å; Cα contacts (8 Å, |Δi|>4): 188; chains: 1; bounding box: 56×29×38 Å